Protein AF-A0A3B0V1W0-F1 (afdb_monomer_lite)

Secondary structure (DSSP, 8-state):
--HHHHHHHHHHHHHHHHS---TTSHHHHHHHHHHHTTT--HHHHHHHHHSPPP---GGGS-HHHHHHHHHHHHHHHHHS---HHHHHHHHHHHHHTT--HHHHHHHHHHHHHHHHHT--

Structure (mmCIF, N/CA/C/O backbone):
data_AF-A0A3B0V1W0-F1
#
_entry.id   AF-A0A3B0V1W0-F1
#
loop_
_atom_site.group_PDB
_atom_site.id
_atom_site.type_symbol
_atom_site.label_atom_id
_atom_site.label_alt_id
_atom_site.label_comp_id
_atom_site.label_asym_id
_atom_site.label_entity_id
_atom_site.label_seq_id
_atom_site.pdbx_PDB_ins_code
_atom_site.Cartn_x
_atom_site.Cartn_y
_atom_site.Cartn_z
_atom_site.occupancy
_atom_site.B_iso_or_equiv
_atom_site.auth_seq_id
_atom_site.auth_comp_id
_atom_site.auth_asym_id
_atom_site.auth_atom_id
_atom_site.pdbx_PDB_model_num
ATOM 1 N N . MET A 1 1 ? -18.631 2.963 4.620 1.00 57.41 1 MET A N 1
ATOM 2 C CA . MET A 1 1 ? -17.172 3.113 4.796 1.00 57.41 1 MET A CA 1
ATOM 3 C C . MET A 1 1 ? -16.524 2.910 3.441 1.00 57.41 1 MET A C 1
ATOM 5 O O . MET A 1 1 ? -16.881 1.948 2.773 1.00 57.41 1 MET A O 1
ATOM 9 N N . ASP A 1 2 ? -15.659 3.828 3.017 1.00 74.12 2 ASP A N 1
ATOM 10 C CA . ASP A 1 2 ? -14.960 3.718 1.736 1.00 74.12 2 ASP A CA 1
ATOM 11 C C . ASP A 1 2 ? -13.951 2.555 1.799 1.00 74.12 2 ASP A C 1
ATOM 13 O O . ASP A 1 2 ? -13.026 2.549 2.616 1.00 74.12 2 ASP A O 1
ATOM 17 N N . ILE A 1 3 ? -14.189 1.531 0.978 1.00 75.19 3 ILE A N 1
ATOM 18 C CA . ILE A 1 3 ? -13.401 0.292 0.942 1.00 75.19 3 ILE A CA 1
ATOM 19 C C . ILE A 1 3 ? -11.975 0.576 0.454 1.00 75.19 3 ILE A C 1
ATOM 21 O O . ILE A 1 3 ? -11.024 -0.021 0.960 1.00 75.19 3 ILE A O 1
ATOM 25 N N . VAL A 1 4 ? -11.818 1.521 -0.477 1.00 76.69 4 VAL A N 1
ATOM 26 C CA . VAL A 1 4 ? -10.522 1.907 -1.049 1.00 76.69 4 VAL A CA 1
ATOM 27 C C . VAL A 1 4 ? -9.681 2.617 0.006 1.00 76.69 4 VAL A C 1
ATOM 29 O O . VAL A 1 4 ? -8.497 2.326 0.171 1.00 76.69 4 VAL A O 1
ATOM 32 N N . LEU A 1 5 ? -10.308 3.504 0.776 1.00 81.50 5 LEU A N 1
ATOM 33 C CA . LEU A 1 5 ? -9.659 4.229 1.863 1.00 81.50 5 LEU A CA 1
ATOM 34 C C . LEU A 1 5 ? -9.187 3.300 2.990 1.00 81.50 5 LEU A C 1
ATOM 36 O O . LEU A 1 5 ? -8.045 3.407 3.437 1.00 81.50 5 LEU A O 1
ATOM 40 N N . ARG A 1 6 ? -10.039 2.361 3.429 1.00 84.75 6 ARG A N 1
ATOM 41 C CA . ARG A 1 6 ? -9.653 1.367 4.444 1.00 84.75 6 ARG A CA 1
ATOM 42 C C . ARG A 1 6 ? -8.492 0.502 3.957 1.00 84.75 6 ARG A C 1
ATOM 44 O O . ARG A 1 6 ? -7.564 0.269 4.722 1.00 84.75 6 ARG A O 1
ATOM 51 N N . GLN A 1 7 ? -8.508 0.085 2.688 1.00 82.12 7 GLN A N 1
ATOM 52 C CA . GLN A 1 7 ? -7.397 -0.656 2.086 1.00 82.12 7 GLN A CA 1
ATOM 53 C C . GLN A 1 7 ? -6.096 0.148 2.070 1.00 82.12 7 GLN A C 1
ATOM 55 O O . GLN A 1 7 ? -5.066 -0.393 2.456 1.00 82.12 7 GLN A O 1
ATOM 60 N N . ARG A 1 8 ? -6.129 1.430 1.680 1.00 84.12 8 ARG A N 1
ATOM 61 C CA . ARG A 1 8 ? -4.940 2.304 1.714 1.00 84.12 8 ARG A CA 1
ATOM 62 C C . ARG A 1 8 ? -4.326 2.373 3.108 1.00 84.12 8 ARG A C 1
ATOM 64 O O . ARG A 1 8 ? -3.122 2.193 3.254 1.00 84.12 8 ARG A O 1
ATOM 71 N N . ILE A 1 9 ? -5.159 2.605 4.122 1.00 87.00 9 ILE A N 1
ATOM 72 C CA . ILE A 1 9 ? -4.713 2.661 5.518 1.00 87.00 9 ILE A CA 1
ATOM 73 C C . ILE A 1 9 ? -4.153 1.303 5.953 1.00 87.00 9 ILE A C 1
ATOM 75 O O . ILE A 1 9 ? -3.113 1.262 6.598 1.00 87.00 9 ILE A O 1
ATOM 79 N N . ASN A 1 10 ? -4.785 0.198 5.551 1.00 88.38 10 ASN A N 1
ATOM 80 C CA . ASN A 1 10 ? -4.306 -1.142 5.876 1.00 88.38 10 ASN A CA 1
ATOM 81 C C . ASN A 1 10 ? -2.914 -1.423 5.285 1.00 88.38 10 ASN A C 1
ATOM 83 O O . ASN A 1 10 ? -2.029 -1.864 6.008 1.00 88.38 10 ASN A O 1
ATOM 87 N N . ILE A 1 11 ? -2.686 -1.110 4.002 1.00 86.75 11 ILE A N 1
ATOM 88 C CA . ILE A 1 11 ? -1.368 -1.260 3.353 1.00 86.75 11 ILE A CA 1
ATOM 89 C C . ILE A 1 11 ? -0.312 -0.426 4.085 1.00 86.75 11 ILE A C 1
ATOM 91 O O . ILE A 1 11 ? 0.788 -0.908 4.337 1.00 86.75 11 ILE A O 1
ATOM 95 N N . LEU A 1 12 ? -0.649 0.814 4.448 1.00 86.25 12 LEU A N 1
ATOM 96 C CA . LEU A 1 12 ? 0.249 1.694 5.190 1.00 86.25 12 LEU A CA 1
ATOM 97 C C . LEU A 1 12 ? 0.610 1.150 6.578 1.00 86.25 12 LEU A C 1
ATOM 99 O O . LEU A 1 12 ? 1.751 1.309 6.998 1.00 86.25 12 LEU A O 1
ATOM 103 N N . ILE A 1 13 ? -0.335 0.519 7.282 1.00 87.56 13 ILE A N 1
ATOM 104 C CA . ILE A 1 13 ? -0.067 -0.110 8.582 1.00 87.56 13 ILE A CA 1
ATOM 105 C C . ILE A 1 13 ? 0.928 -1.258 8.408 1.00 87.56 13 ILE A C 1
ATOM 107 O O . ILE A 1 13 ? 1.949 -1.265 9.085 1.00 87.56 13 ILE A O 1
ATOM 111 N N . HIS A 1 14 ? 0.700 -2.151 7.441 1.00 87.00 14 HIS A N 1
ATOM 112 C CA . HIS A 1 14 ? 1.639 -3.241 7.141 1.00 87.00 14 HIS A CA 1
ATOM 113 C C . HIS A 1 14 ? 3.027 -2.717 6.742 1.00 87.00 14 HIS A C 1
ATOM 115 O O . HIS A 1 14 ? 4.037 -3.236 7.202 1.00 87.00 14 HIS A O 1
ATOM 121 N N . LEU A 1 15 ? 3.102 -1.637 5.954 1.00 83.56 15 LEU A N 1
ATOM 122 C CA . LEU A 1 15 ? 4.373 -0.979 5.620 1.00 83.56 15 LEU A CA 1
ATOM 123 C C . LEU A 1 15 ? 5.084 -0.399 6.850 1.00 83.56 15 LEU A C 1
ATOM 125 O O . LEU A 1 15 ? 6.312 -0.464 6.931 1.00 83.56 15 LEU A O 1
ATOM 129 N N . ALA A 1 16 ? 4.328 0.167 7.791 1.00 82.12 16 ALA A N 1
ATOM 130 C CA . ALA A 1 16 ? 4.860 0.684 9.046 1.00 82.12 16 ALA A CA 1
ATOM 131 C C . ALA A 1 16 ? 5.340 -0.442 9.978 1.00 82.12 16 ALA A C 1
ATOM 133 O O . ALA A 1 16 ? 6.247 -0.220 10.767 1.00 82.12 16 ALA A O 1
ATOM 134 N N . GLU A 1 17 ? 4.774 -1.648 9.892 1.00 83.06 17 GLU A N 1
ATOM 135 C CA . GLU A 1 17 ? 5.195 -2.798 10.704 1.00 83.06 17 GLU A CA 1
ATOM 136 C C . GLU A 1 17 ? 6.520 -3.424 10.235 1.00 83.06 17 GLU A C 1
ATOM 138 O O . GLU A 1 17 ? 7.241 -3.993 11.055 1.00 83.06 17 GLU A O 1
ATOM 143 N N . ILE A 1 18 ? 6.880 -3.281 8.950 1.00 80.00 18 ILE A N 1
ATOM 144 C CA . ILE A 1 18 ? 8.147 -3.799 8.390 1.00 80.00 18 ILE A CA 1
ATOM 145 C C . ILE A 1 18 ? 9.365 -3.187 9.095 1.00 80.00 18 ILE A C 1
ATOM 147 O O . ILE A 1 18 ? 10.347 -3.876 9.362 1.00 80.00 18 ILE A O 1
ATOM 151 N N . GLU A 1 19 ? 9.301 -1.896 9.412 1.00 67.94 19 GLU A N 1
ATOM 152 C CA . GLU A 1 19 ? 10.307 -1.200 10.209 1.00 67.94 19 GLU A CA 1
ATOM 153 C C . GLU A 1 19 ? 9.662 -0.766 11.514 1.00 67.94 19 GLU A C 1
ATOM 155 O O . GLU A 1 19 ? 8.936 0.218 11.493 1.00 67.94 19 GLU A O 1
ATOM 160 N N . SER A 1 20 ? 9.938 -1.484 12.616 1.00 61.28 20 SER A N 1
ATOM 161 C CA . SER A 1 20 ? 9.568 -1.151 14.007 1.00 61.28 20 SER A CA 1
ATOM 162 C C . SER A 1 20 ? 8.851 0.200 14.124 1.00 61.28 20 SER A C 1
ATOM 164 O O . SER A 1 20 ? 9.505 1.232 14.318 1.00 61.28 20 SER A O 1
ATOM 166 N N . ALA A 1 21 ? 7.525 0.176 13.952 1.00 56.41 21 ALA A N 1
ATOM 167 C CA . ALA A 1 21 ? 6.700 1.365 13.795 1.00 56.41 21 ALA A CA 1
ATOM 168 C C . ALA A 1 21 ? 6.952 2.343 14.948 1.00 56.41 21 ALA A C 1
ATOM 170 O O . ALA A 1 21 ? 6.489 2.148 16.073 1.00 56.41 21 ALA A O 1
ATOM 171 N N . THR A 1 22 ? 7.696 3.412 14.685 1.00 56.06 22 THR A N 1
ATOM 172 C CA . THR A 1 22 ? 7.754 4.547 15.602 1.00 56.06 22 THR A CA 1
ATOM 173 C C . THR A 1 22 ? 6.663 5.526 15.196 1.00 56.06 22 THR A C 1
ATOM 175 O O . THR A 1 22 ? 6.404 5.728 14.011 1.00 56.06 22 THR A O 1
ATOM 178 N N . SER A 1 23 ? 6.034 6.188 16.168 1.00 60.12 23 SER A N 1
ATOM 179 C CA . SER A 1 23 ? 4.977 7.196 15.956 1.00 60.12 23 SER A CA 1
ATOM 180 C C . SER A 1 23 ? 5.394 8.408 15.099 1.00 60.12 23 SER A C 1
ATOM 182 O O . SER A 1 23 ? 4.589 9.323 14.916 1.00 60.12 23 SER A O 1
ATOM 184 N N . SER A 1 24 ? 6.639 8.420 14.618 1.00 62.62 24 SER A N 1
ATOM 185 C CA . SER A 1 24 ? 7.284 9.453 13.810 1.00 62.62 24 SER A CA 1
ATOM 186 C C . SER A 1 24 ? 7.699 8.948 12.421 1.00 62.62 24 SER A C 1
ATOM 188 O O . SER A 1 24 ? 8.398 9.668 11.711 1.00 62.62 24 SER A O 1
ATOM 190 N N . SER A 1 25 ? 7.331 7.721 12.031 1.00 71.12 25 SER A N 1
ATOM 191 C CA . SER A 1 25 ? 7.677 7.204 10.706 1.00 71.12 25 SER A CA 1
ATOM 192 C C . SER A 1 25 ? 6.866 7.918 9.606 1.00 71.12 25 SER A C 1
ATOM 194 O O . SER A 1 25 ? 5.712 8.307 9.845 1.00 71.12 25 SER A O 1
ATOM 196 N N . PRO A 1 26 ? 7.426 8.096 8.394 1.00 74.56 26 PRO A N 1
ATOM 197 C CA . PRO A 1 26 ? 6.705 8.679 7.260 1.00 74.56 26 PRO A CA 1
ATOM 198 C C . PRO A 1 26 ? 5.372 7.975 6.967 1.00 74.56 26 PRO A C 1
ATOM 200 O O . PRO A 1 26 ? 4.387 8.622 6.613 1.00 74.56 26 PRO A O 1
ATOM 203 N N . GLU A 1 27 ? 5.312 6.659 7.177 1.00 78.31 27 GLU A N 1
ATOM 204 C CA . GLU A 1 27 ? 4.112 5.843 7.001 1.00 78.31 27 GLU A CA 1
ATOM 205 C C . GLU A 1 27 ? 3.032 6.223 8.014 1.00 78.31 27 GLU A C 1
ATOM 207 O O . GLU A 1 27 ? 1.875 6.395 7.637 1.00 78.31 27 GLU A O 1
ATOM 212 N N . PHE A 1 28 ? 3.394 6.422 9.285 1.00 79.31 28 PHE A N 1
ATOM 213 C CA . PHE A 1 28 ? 2.437 6.797 10.326 1.00 79.31 28 PHE A CA 1
ATOM 214 C C . PHE A 1 28 ? 1.867 8.205 10.120 1.00 79.31 28 PHE A C 1
ATOM 216 O O . PHE A 1 28 ? 0.667 8.433 10.308 1.00 79.31 28 PHE A O 1
ATOM 223 N N . GLU A 1 29 ? 2.692 9.151 9.671 1.00 80.25 29 GLU A N 1
ATOM 224 C CA . GLU A 1 29 ? 2.213 10.475 9.263 1.00 80.25 29 GLU A CA 1
ATOM 225 C C . GLU A 1 29 ? 1.287 10.391 8.043 1.00 80.25 29 GLU A C 1
ATOM 227 O O . GLU A 1 29 ? 0.241 11.048 8.008 1.00 80.25 29 GLU A O 1
ATOM 232 N N . MET A 1 30 ? 1.596 9.516 7.084 1.00 81.50 30 MET A N 1
ATOM 233 C CA . MET A 1 30 ? 0.738 9.276 5.927 1.00 81.50 30 MET A CA 1
ATOM 234 C C . MET A 1 30 ? -0.605 8.642 6.323 1.00 81.50 30 MET A C 1
ATOM 236 O O . MET A 1 30 ? -1.648 9.091 5.845 1.00 81.50 30 MET A O 1
ATOM 240 N N . ILE A 1 31 ? -0.617 7.687 7.262 1.00 85.50 31 ILE A N 1
ATOM 241 C CA . ILE A 1 31 ? -1.842 7.102 7.841 1.00 85.50 31 ILE A CA 1
ATOM 242 C C . ILE A 1 31 ? -2.734 8.207 8.411 1.00 85.50 31 ILE A C 1
ATOM 244 O O . ILE A 1 31 ? -3.919 8.289 8.078 1.00 85.50 31 ILE A O 1
ATOM 248 N N . LYS A 1 32 ? -2.165 9.101 9.232 1.00 82.38 32 LYS A N 1
ATOM 249 C CA . LYS A 1 32 ? -2.908 10.235 9.806 1.00 82.38 32 LYS A CA 1
ATOM 250 C C . LYS A 1 32 ? -3.424 11.175 8.726 1.00 82.38 32 LYS A C 1
ATOM 252 O O . LYS A 1 32 ? -4.547 11.658 8.845 1.00 82.38 32 LYS A O 1
ATOM 257 N N . ARG A 1 33 ? -2.624 11.465 7.698 1.00 82.88 33 ARG A N 1
ATOM 258 C CA . ARG A 1 33 ? -2.993 12.380 6.609 1.00 82.88 33 ARG A CA 1
ATOM 259 C C . ARG A 1 33 ? -4.168 11.840 5.799 1.00 82.88 33 ARG A C 1
ATOM 261 O O . ARG A 1 33 ? -5.144 12.559 5.597 1.00 82.88 33 ARG A O 1
ATOM 268 N N . VAL A 1 34 ? -4.097 10.570 5.406 1.00 81.06 34 VAL A N 1
ATOM 269 C CA . VAL A 1 34 ? -5.151 9.867 4.659 1.00 81.06 34 VAL A CA 1
ATOM 270 C C . VAL A 1 34 ? -6.432 9.763 5.495 1.00 81.06 34 VAL A C 1
ATOM 272 O O . VAL A 1 34 ? -7.523 10.037 4.993 1.00 81.06 34 VAL A O 1
ATOM 275 N N . ALA A 1 35 ? -6.315 9.458 6.790 1.00 82.38 35 ALA A N 1
ATOM 276 C CA . ALA A 1 35 ? -7.466 9.386 7.690 1.00 82.38 35 ALA A CA 1
ATOM 277 C C . ALA A 1 35 ? -8.092 10.762 7.996 1.00 82.38 35 ALA A C 1
ATOM 279 O O . ALA A 1 35 ? -9.311 10.875 8.044 1.00 82.38 35 ALA A O 1
ATOM 280 N N . LYS A 1 36 ? -7.292 11.826 8.173 1.00 79.38 36 LYS A N 1
ATOM 281 C CA . LYS A 1 36 ? -7.796 13.193 8.431 1.00 79.38 36 LYS A CA 1
ATOM 282 C C . LYS A 1 36 ? -8.493 13.814 7.223 1.00 79.38 36 LYS A C 1
ATOM 284 O O . LYS A 1 36 ? -9.402 14.615 7.403 1.00 79.38 36 LYS A O 1
ATOM 289 N N . GLY A 1 37 ? -8.059 13.473 6.010 1.00 69.75 37 GLY A N 1
ATOM 290 C CA . GLY A 1 37 ? -8.667 13.958 4.767 1.00 69.75 37 GLY A CA 1
ATOM 291 C C . GLY A 1 37 ? -10.001 13.292 4.415 1.00 69.75 37 GLY A C 1
ATOM 292 O O . GLY A 1 37 ? -10.513 13.517 3.322 1.00 69.75 37 GLY A O 1
ATOM 293 N N . SER A 1 38 ? -10.550 12.443 5.288 1.00 74.31 38 SER A N 1
ATOM 294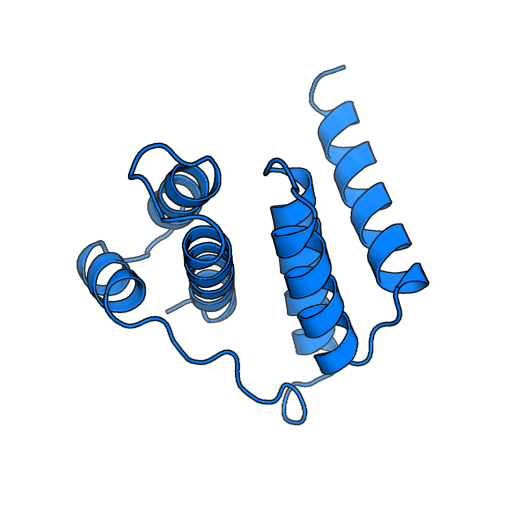 C CA . SER A 1 38 ? -11.685 11.575 4.983 1.00 74.31 38 SER A CA 1
ATOM 295 C C . SER A 1 38 ? -12.630 11.393 6.178 1.00 74.31 38 SER A C 1
ATOM 297 O O . SER A 1 38 ? -12.303 11.724 7.313 1.00 74.31 38 SER A O 1
ATOM 299 N N . ASN A 1 39 ? -13.816 10.821 5.939 1.00 74.00 39 ASN A N 1
ATOM 300 C CA . ASN A 1 39 ? -14.780 10.455 6.990 1.00 74.00 39 ASN A CA 1
ATOM 301 C C . ASN A 1 39 ? -14.374 9.166 7.743 1.00 74.00 39 ASN A C 1
ATOM 303 O O . ASN A 1 39 ? -15.228 8.348 8.092 1.00 74.00 39 ASN A O 1
ATOM 307 N N . PHE A 1 40 ? -13.074 8.936 7.949 1.00 79.19 40 PHE A N 1
ATOM 308 C CA . PHE A 1 40 ? -12.575 7.772 8.674 1.00 79.19 40 PHE A CA 1
ATOM 309 C C . PHE A 1 40 ? -12.601 8.060 10.175 1.00 79.19 40 PHE A C 1
ATOM 311 O O . PHE A 1 40 ? -11.930 8.976 10.654 1.00 79.19 40 PHE A O 1
ATOM 318 N N . SER A 1 41 ? -13.394 7.308 10.941 1.00 84.81 41 SER A N 1
ATOM 319 C CA . SER A 1 41 ? -13.506 7.576 12.373 1.00 84.81 41 SER A CA 1
ATOM 320 C C . SER A 1 41 ? -12.185 7.255 13.081 1.00 84.81 41 SER A C 1
ATOM 322 O O . SER A 1 41 ? -11.523 6.261 12.779 1.00 84.81 41 SER A O 1
ATOM 324 N N . GLN A 1 42 ? -11.797 8.068 14.069 1.00 82.44 42 GLN A N 1
ATOM 325 C CA . GLN A 1 42 ? -10.596 7.782 14.866 1.00 82.44 42 GLN A CA 1
ATOM 326 C C . GLN A 1 42 ? -10.686 6.422 15.568 1.00 82.44 42 GLN A C 1
ATOM 328 O O . GLN A 1 42 ? -9.674 5.750 15.742 1.00 82.44 42 GLN A O 1
ATOM 333 N N . LYS A 1 43 ? -11.897 6.000 15.948 1.00 84.94 43 LYS A N 1
ATOM 334 C CA . LYS A 1 43 ? -12.135 4.700 16.577 1.00 84.94 43 LYS A CA 1
ATOM 335 C C . LYS A 1 43 ? -11.798 3.552 15.625 1.00 84.94 43 LYS A C 1
ATOM 337 O O . LYS A 1 43 ? -11.117 2.620 16.044 1.00 84.94 43 LYS A O 1
ATOM 342 N N . ASP A 1 44 ? -12.226 3.650 14.367 1.00 85.19 44 ASP A N 1
ATOM 343 C CA . ASP A 1 44 ? -11.926 2.653 13.333 1.00 85.19 44 ASP A CA 1
ATOM 344 C C . ASP A 1 44 ? -10.444 2.674 12.946 1.00 85.19 44 ASP A C 1
ATOM 346 O O . ASP A 1 44 ? -9.863 1.644 12.622 1.00 85.19 44 ASP A O 1
ATOM 350 N N . LEU A 1 45 ? -9.801 3.843 13.014 1.00 86.00 45 LEU A N 1
ATOM 351 C CA . LEU A 1 45 ? -8.365 3.961 12.761 1.00 86.00 45 LEU A CA 1
ATOM 352 C C . LEU A 1 45 ? -7.559 3.252 13.841 1.00 86.00 45 LEU A C 1
ATOM 354 O O . LEU A 1 45 ? -6.666 2.469 13.539 1.00 86.00 45 LEU A O 1
ATOM 358 N N . ILE A 1 46 ? -7.897 3.503 15.104 1.00 86.00 46 ILE A N 1
ATOM 359 C CA . ILE A 1 46 ? -7.231 2.878 16.246 1.00 86.00 46 ILE A CA 1
ATOM 360 C C . ILE A 1 46 ? -7.468 1.366 16.248 1.00 86.00 46 ILE A C 1
ATOM 362 O O . ILE A 1 46 ? -6.549 0.620 16.577 1.00 86.00 46 ILE A O 1
ATOM 366 N N . SER A 1 47 ? -8.672 0.898 15.900 1.00 87.69 47 SER A N 1
ATOM 367 C CA . SER A 1 47 ? -8.936 -0.541 15.816 1.00 87.69 47 SER A CA 1
ATOM 368 C C . SER A 1 47 ? -8.133 -1.194 14.693 1.00 87.69 47 SER A C 1
ATOM 370 O O . SER A 1 47 ? -7.527 -2.235 14.934 1.00 87.69 47 SER A O 1
ATOM 372 N N . LEU A 1 48 ? -8.053 -0.559 13.520 1.00 87.38 48 LEU A N 1
ATOM 373 C CA . LEU A 1 48 ? -7.292 -1.075 12.384 1.00 87.38 48 LEU A CA 1
ATOM 374 C C . LEU A 1 48 ? -5.779 -1.060 12.638 1.00 87.38 48 LEU A C 1
ATOM 376 O O . LEU A 1 48 ? -5.109 -2.013 12.283 1.00 87.38 48 LEU A O 1
ATOM 380 N N . ILE A 1 49 ? -5.238 -0.037 13.309 1.00 85.31 49 ILE A N 1
ATOM 381 C CA . ILE A 1 49 ? -3.818 -0.007 13.712 1.00 85.31 49 ILE A CA 1
ATOM 382 C C . ILE A 1 49 ? -3.502 -1.122 14.720 1.00 85.31 49 ILE A C 1
ATOM 384 O O . ILE A 1 49 ? -2.428 -1.705 14.675 1.00 85.31 49 ILE A O 1
ATOM 388 N N . LYS A 1 50 ? -4.420 -1.417 15.651 1.00 85.69 50 LYS A N 1
ATOM 389 C CA . LYS A 1 50 ? -4.220 -2.473 16.660 1.00 85.69 50 LYS A CA 1
ATOM 390 C C . LYS A 1 50 ? -4.377 -3.883 16.098 1.00 85.69 50 LYS A C 1
ATOM 392 O O . LYS A 1 50 ? -3.839 -4.822 16.672 1.00 85.69 50 LYS A O 1
ATOM 397 N N . SER A 1 51 ? -5.188 -4.030 15.058 1.00 86.50 51 SER A N 1
ATOM 398 C CA . SER A 1 51 ? -5.511 -5.304 14.430 1.00 86.50 51 SER A CA 1
ATOM 399 C C . SER A 1 51 ? -5.701 -5.074 12.929 1.00 86.50 51 SER A C 1
ATOM 401 O O . SER A 1 51 ? -6.851 -4.993 12.479 1.00 86.50 51 SER A O 1
ATOM 403 N N . PRO A 1 52 ? -4.604 -4.931 12.161 1.00 85.62 52 PRO A N 1
ATOM 404 C CA . PRO A 1 52 ? -4.694 -4.725 10.724 1.00 85.62 52 PRO A CA 1
ATOM 405 C C . PRO A 1 52 ? -5.401 -5.901 10.056 1.00 85.62 52 PRO A C 1
ATOM 407 O O . PRO A 1 52 ? -5.271 -7.056 10.473 1.00 85.62 52 PRO A O 1
ATOM 410 N N . ASP A 1 53 ? -6.168 -5.609 9.007 1.00 85.12 53 ASP A N 1
ATOM 411 C CA . ASP A 1 53 ? -6.783 -6.664 8.214 1.00 85.12 53 ASP A CA 1
ATOM 412 C C . ASP A 1 53 ? -5.663 -7.466 7.528 1.00 85.12 53 ASP A C 1
ATOM 414 O O . ASP A 1 53 ? -4.694 -6.874 7.026 1.00 85.12 53 ASP A O 1
ATOM 418 N N . PRO A 1 54 ? -5.779 -8.800 7.443 1.00 80.81 54 PRO A N 1
ATOM 419 C CA . PRO A 1 54 ? -4.818 -9.594 6.701 1.00 80.81 54 PRO A CA 1
ATOM 420 C C . PRO A 1 54 ? -4.808 -9.154 5.238 1.00 80.81 54 PRO A C 1
ATO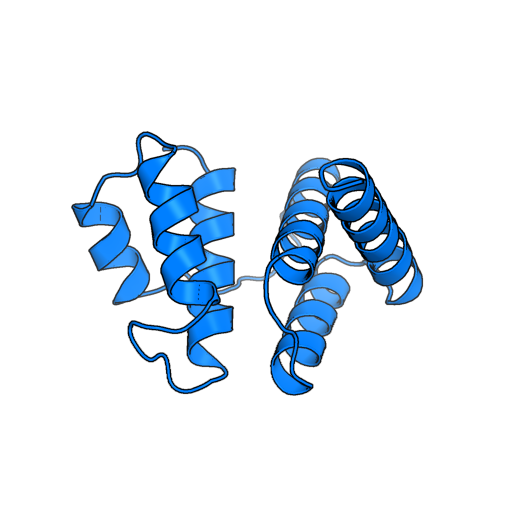M 422 O O . PRO A 1 54 ? -5.853 -8.901 4.629 1.00 80.81 54 PRO A O 1
ATOM 425 N N . ILE A 1 55 ? -3.617 -9.109 4.651 1.00 76.62 55 ILE A N 1
ATOM 426 C CA . ILE A 1 55 ? -3.474 -8.958 3.208 1.00 76.62 55 ILE A CA 1
ATOM 427 C C . ILE A 1 55 ? -3.862 -10.300 2.581 1.00 76.62 55 ILE A C 1
ATOM 429 O O . ILE A 1 55 ? -3.054 -11.214 2.460 1.00 76.62 55 ILE A O 1
ATOM 433 N N . GLY A 1 56 ? -5.156 -10.458 2.306 1.00 66.19 56 GLY A N 1
ATOM 434 C CA . GLY A 1 56 ? -5.725 -11.693 1.775 1.00 66.19 56 GLY A CA 1
ATOM 435 C C . GLY A 1 56 ? -5.330 -11.978 0.323 1.00 66.19 56 GLY A C 1
ATOM 436 O O . GLY A 1 56 ? -4.707 -11.165 -0.356 1.00 66.19 56 GLY A O 1
ATOM 437 N N . SER A 1 57 ? -5.760 -13.140 -0.178 1.00 60.06 57 SER A N 1
ATOM 438 C CA . SER A 1 57 ? -5.623 -13.497 -1.593 1.00 60.06 57 SER A CA 1
ATOM 439 C C . SER A 1 57 ? -6.431 -12.541 -2.473 1.00 60.06 57 SER A C 1
ATOM 441 O O . SER A 1 57 ? -7.655 -12.451 -2.364 1.00 60.06 57 SER A O 1
ATOM 443 N N . PHE A 1 58 ? -5.753 -11.859 -3.394 1.00 69.25 58 PHE A N 1
ATOM 444 C CA . PHE A 1 58 ? -6.382 -10.960 -4.365 1.00 69.25 58 PHE A CA 1
ATOM 445 C C . PHE A 1 58 ? -7.079 -11.696 -5.522 1.00 69.25 58 PHE A C 1
ATOM 447 O O . PHE A 1 58 ? -7.547 -11.060 -6.468 1.00 69.25 58 PHE A O 1
ATOM 454 N N . GLY A 1 59 ? -7.173 -13.031 -5.462 1.00 64.44 59 GLY A N 1
ATOM 455 C CA . GLY A 1 59 ? -7.777 -13.858 -6.509 1.00 64.44 59 GLY A CA 1
ATOM 456 C C . GLY A 1 59 ? -9.261 -13.570 -6.766 1.00 64.44 59 GLY A C 1
ATOM 457 O O . GLY A 1 59 ? -9.730 -13.793 -7.875 1.00 64.44 59 GLY A O 1
ATOM 458 N N . ALA A 1 60 ? -9.981 -13.030 -5.777 1.00 73.62 60 ALA A N 1
ATOM 459 C CA . ALA A 1 60 ? -11.400 -12.679 -5.892 1.00 73.62 60 ALA A CA 1
ATOM 460 C C . ALA A 1 60 ? -11.660 -11.220 -6.325 1.00 73.62 60 ALA A C 1
ATOM 462 O O . ALA A 1 60 ? -12.817 -10.836 -6.497 1.00 73.62 60 ALA A O 1
ATOM 463 N N . LEU A 1 61 ? -10.617 -10.393 -6.476 1.00 79.12 61 LEU A N 1
ATOM 464 C CA . LEU A 1 61 ? -10.774 -9.009 -6.928 1.00 79.12 61 LEU A CA 1
ATOM 465 C C . LEU A 1 61 ? -10.994 -8.951 -8.442 1.00 79.12 61 LEU A C 1
ATOM 467 O O . LEU A 1 61 ? -10.296 -9.620 -9.207 1.00 79.12 61 LEU A O 1
ATOM 471 N N . SER A 1 62 ? -11.911 -8.087 -8.881 1.00 85.25 62 SER A N 1
ATOM 472 C CA . SER A 1 62 ? -12.045 -7.751 -10.300 1.00 85.25 62 SER A CA 1
ATOM 473 C C . SER A 1 62 ? -10.801 -7.018 -10.809 1.00 85.25 62 SER A C 1
ATOM 475 O O . SER A 1 62 ? -10.072 -6.395 -10.035 1.00 85.25 62 SER A O 1
ATOM 477 N N . GLU A 1 63 ? -10.563 -7.029 -12.121 1.00 85.25 63 GLU A N 1
ATOM 478 C CA . GLU A 1 63 ? -9.420 -6.319 -12.718 1.00 85.25 63 GLU A CA 1
ATOM 479 C C . GLU A 1 63 ? -9.397 -4.829 -12.351 1.00 85.25 63 GLU A C 1
ATOM 481 O O . GLU A 1 63 ? -8.343 -4.278 -12.037 1.00 85.25 63 GLU A O 1
ATOM 486 N N . SER A 1 64 ? -10.561 -4.175 -12.304 1.00 86.25 64 SER A N 1
ATOM 487 C CA . SER A 1 64 ? -10.661 -2.773 -11.886 1.00 86.25 64 SER A CA 1
ATOM 488 C C . SER A 1 64 ? -10.238 -2.576 -10.429 1.00 86.25 64 SER A C 1
ATOM 490 O O . SER A 1 64 ? -9.535 -1.617 -10.119 1.00 86.25 64 SER A O 1
ATOM 492 N N . GLN A 1 65 ? -10.624 -3.490 -9.535 1.00 83.69 65 GLN A N 1
ATOM 493 C CA . GLN A 1 65 ? -10.225 -3.445 -8.128 1.00 83.69 65 GLN A CA 1
ATOM 494 C C . GLN A 1 65 ? -8.726 -3.705 -7.962 1.00 83.69 65 GLN A C 1
ATOM 496 O O . GLN A 1 65 ? -8.070 -2.986 -7.210 1.00 83.69 65 GLN A O 1
ATOM 501 N N . LYS A 1 66 ? -8.169 -4.671 -8.705 1.00 86.00 66 LYS A N 1
ATOM 502 C CA . LYS A 1 66 ? -6.724 -4.936 -8.727 1.00 86.00 66 LYS A CA 1
ATOM 503 C C . LYS A 1 66 ? -5.940 -3.714 -9.195 1.00 86.00 66 LYS A C 1
ATOM 505 O O . LYS A 1 66 ? -4.963 -3.336 -8.555 1.00 86.00 66 LYS A O 1
ATOM 510 N N . LYS A 1 67 ? -6.419 -3.042 -10.247 1.00 87.75 67 LYS A N 1
ATOM 511 C CA . LYS A 1 67 ? -5.817 -1.806 -10.754 1.00 87.75 67 LYS A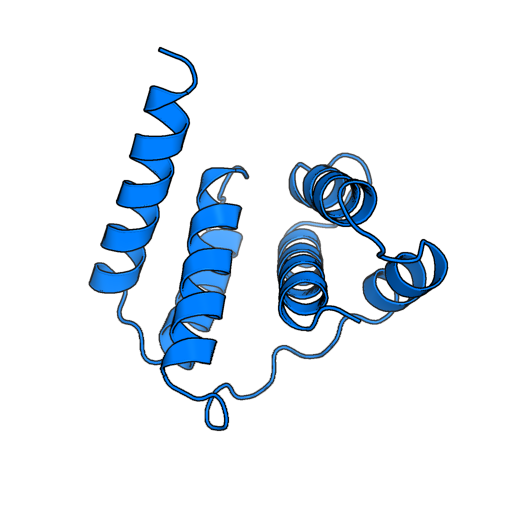 CA 1
ATOM 512 C C . LYS A 1 67 ? -5.836 -0.695 -9.708 1.00 87.75 67 LYS A C 1
ATOM 514 O O . LYS A 1 67 ? -4.805 -0.079 -9.471 1.00 87.75 67 LYS A O 1
ATOM 519 N N . ILE A 1 68 ? -6.969 -0.465 -9.044 1.00 85.56 68 ILE A N 1
ATOM 520 C CA . ILE A 1 68 ? -7.061 0.524 -7.958 1.00 85.56 68 ILE A CA 1
ATOM 521 C C . ILE A 1 68 ? -6.056 0.195 -6.845 1.00 85.56 68 ILE A C 1
ATOM 523 O O . ILE A 1 68 ? -5.354 1.085 -6.370 1.00 85.56 68 ILE A O 1
ATOM 527 N N . TYR A 1 69 ? -5.944 -1.078 -6.464 1.00 86.38 69 TYR A N 1
ATOM 528 C CA . TYR A 1 69 ? -5.003 -1.520 -5.437 1.00 86.38 69 TYR A CA 1
ATOM 529 C C . TYR A 1 69 ? -3.544 -1.275 -5.850 1.00 86.38 69 TYR A C 1
ATOM 531 O O . TYR A 1 69 ? -2.770 -0.721 -5.074 1.00 86.38 69 TYR A O 1
ATOM 539 N N . MET A 1 70 ? -3.186 -1.606 -7.092 1.00 89.88 70 MET A N 1
ATOM 540 C CA . MET A 1 70 ? -1.846 -1.382 -7.638 1.00 89.88 70 MET A CA 1
ATOM 541 C C . MET A 1 70 ? -1.485 0.108 -7.678 1.00 89.88 70 MET A C 1
ATOM 543 O O . MET A 1 70 ? -0.399 0.501 -7.259 1.00 89.88 70 MET A O 1
ATOM 547 N N . TYR A 1 71 ? -2.421 0.955 -8.116 1.00 88.25 71 TYR A N 1
ATOM 548 C CA . TYR A 1 71 ? -2.233 2.408 -8.132 1.00 88.25 71 TYR A CA 1
ATOM 549 C C . TYR A 1 71 ? -2.046 2.958 -6.719 1.00 88.25 71 TYR A C 1
ATOM 551 O O . TYR A 1 71 ? -1.197 3.818 -6.512 1.00 88.25 71 TYR A O 1
ATOM 559 N N . ASN A 1 72 ? -2.787 2.435 -5.740 1.00 85.00 72 ASN A N 1
ATOM 560 C CA . ASN A 1 72 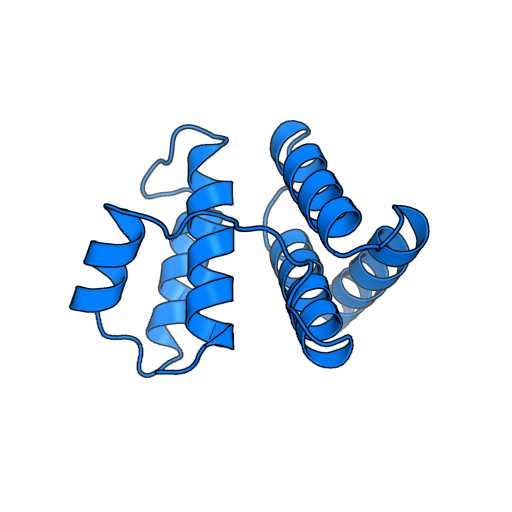? -2.604 2.808 -4.343 1.00 85.00 72 ASN A CA 1
ATOM 561 C C . ASN A 1 72 ? -1.207 2.428 -3.838 1.00 85.00 72 ASN A C 1
ATOM 563 O O . ASN A 1 72 ? -0.561 3.261 -3.215 1.00 85.00 72 ASN A O 1
ATOM 567 N N . ILE A 1 73 ? -0.711 1.220 -4.130 1.00 87.75 73 ILE A N 1
ATOM 568 C CA . ILE A 1 73 ? 0.650 0.805 -3.745 1.00 87.75 73 ILE A CA 1
ATOM 569 C C . ILE A 1 73 ? 1.691 1.757 -4.349 1.00 87.75 73 ILE A C 1
ATOM 571 O O . ILE A 1 73 ? 2.517 2.296 -3.617 1.00 87.75 73 ILE A O 1
ATOM 575 N N . CYS A 1 74 ? 1.638 2.003 -5.661 1.00 88.62 74 CYS A N 1
ATOM 576 C CA . CYS A 1 74 ? 2.601 2.868 -6.349 1.00 88.62 74 CYS A CA 1
ATOM 577 C C . CYS A 1 74 ? 2.536 4.329 -5.887 1.00 88.62 74 CYS A C 1
ATOM 579 O O . CYS A 1 74 ? 3.576 4.968 -5.739 1.00 88.62 74 CYS A O 1
ATOM 581 N N . GLU A 1 75 ? 1.337 4.858 -5.632 1.00 86.00 75 GLU A N 1
ATOM 582 C CA . GLU A 1 75 ? 1.178 6.199 -5.071 1.00 86.00 75 GLU A CA 1
ATOM 583 C C . GLU A 1 75 ? 1.831 6.278 -3.687 1.00 86.00 75 GLU A C 1
ATOM 585 O O . GLU A 1 75 ? 2.659 7.155 -3.456 1.00 86.00 75 GLU A O 1
ATOM 590 N N . LEU A 1 76 ? 1.527 5.335 -2.788 1.00 82.44 76 LEU A N 1
ATOM 591 C CA . LEU A 1 76 ? 2.117 5.290 -1.447 1.00 82.44 76 LEU A CA 1
ATOM 592 C C . LEU A 1 76 ? 3.643 5.195 -1.501 1.00 82.44 76 LEU A C 1
ATOM 594 O O . LEU A 1 76 ? 4.329 5.966 -0.836 1.00 82.44 76 LEU A O 1
ATOM 598 N N . MET A 1 77 ? 4.165 4.311 -2.350 1.00 83.62 77 MET A N 1
ATOM 599 C CA . MET A 1 77 ? 5.593 4.161 -2.622 1.00 83.62 77 MET A CA 1
ATOM 600 C C . MET A 1 77 ? 6.259 5.466 -3.062 1.00 83.62 77 MET A C 1
ATOM 602 O O . MET A 1 77 ? 7.430 5.677 -2.769 1.00 83.62 77 MET A O 1
ATOM 606 N N . SER A 1 78 ? 5.547 6.327 -3.797 1.00 84.44 78 SER A N 1
ATOM 607 C CA . SER A 1 78 ? 6.098 7.598 -4.292 1.00 84.44 78 SER A CA 1
ATOM 608 C C . SER A 1 78 ? 6.197 8.678 -3.210 1.00 84.44 78 SER A C 1
ATOM 610 O O . SER A 1 78 ? 6.881 9.681 -3.407 1.00 84.44 78 SER A O 1
ATOM 612 N N . LEU A 1 79 ? 5.515 8.476 -2.078 1.00 80.50 79 LEU A N 1
ATOM 613 C CA . LEU A 1 79 ? 5.365 9.452 -0.998 1.00 80.50 79 LEU A CA 1
ATOM 614 C C . LEU A 1 79 ? 6.173 9.107 0.258 1.00 80.50 79 LEU A C 1
ATOM 616 O O . LEU A 1 79 ? 6.357 9.978 1.108 1.00 80.50 79 LEU A O 1
ATOM 620 N N . ILE A 1 80 ? 6.641 7.864 0.387 1.00 76.69 80 ILE A N 1
ATOM 621 C CA . ILE A 1 80 ? 7.457 7.390 1.512 1.00 76.69 80 ILE A CA 1
ATOM 622 C C . ILE A 1 80 ? 8.854 7.006 1.028 1.00 76.69 80 ILE A C 1
ATOM 624 O O . ILE A 1 80 ? 9.036 6.615 -0.124 1.00 76.69 80 ILE A O 1
ATOM 628 N N . ASP A 1 81 ? 9.845 7.087 1.915 1.00 76.69 81 ASP A N 1
ATOM 629 C CA . ASP A 1 81 ? 11.169 6.565 1.596 1.00 76.69 81 ASP A CA 1
ATOM 630 C C . ASP A 1 81 ? 11.155 5.029 1.633 1.00 76.69 81 ASP A C 1
ATOM 632 O O . ASP A 1 81 ? 10.664 4.401 2.575 1.00 76.69 81 ASP A O 1
ATOM 636 N N . LEU A 1 82 ? 11.668 4.414 0.571 1.00 77.75 82 LEU A N 1
ATOM 637 C CA . LEU A 1 82 ? 11.581 2.978 0.350 1.00 77.75 82 LEU A CA 1
ATOM 638 C C . LEU A 1 82 ? 12.928 2.312 0.586 1.00 77.75 82 LEU A C 1
ATOM 640 O O . LEU A 1 82 ? 13.773 2.235 -0.320 1.00 77.75 82 LEU A O 1
ATOM 644 N N . ASN A 1 83 ? 13.074 1.732 1.774 1.00 84.12 83 ASN A N 1
ATOM 645 C CA . ASN A 1 83 ? 14.134 0.774 2.057 1.00 84.12 83 ASN A CA 1
ATOM 646 C C . ASN A 1 83 ? 13.914 -0.551 1.289 1.00 84.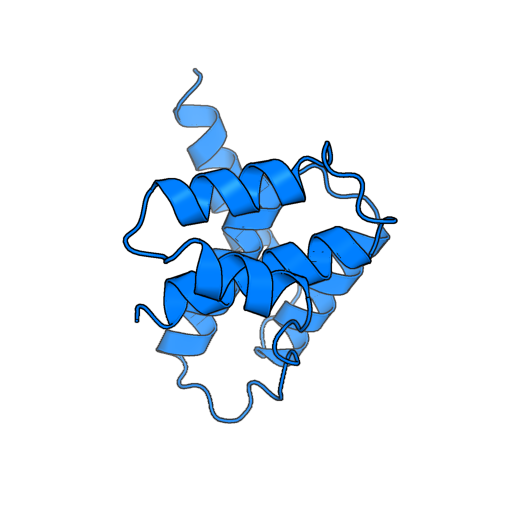12 83 ASN A C 1
ATOM 648 O O . ASN A 1 83 ? 12.880 -0.775 0.650 1.00 84.12 83 ASN A O 1
ATOM 652 N N . GLN A 1 84 ? 14.899 -1.450 1.338 1.00 85.62 84 GLN A N 1
ATOM 653 C CA . GLN A 1 84 ? 14.854 -2.710 0.590 1.00 85.62 84 GLN A CA 1
ATOM 654 C C . GLN A 1 84 ? 13.669 -3.608 0.989 1.00 85.62 84 GLN A C 1
ATOM 656 O O . GLN A 1 84 ? 13.039 -4.199 0.115 1.00 85.62 84 GLN A O 1
ATOM 661 N N . GLN A 1 85 ? 13.334 -3.690 2.279 1.00 86.00 85 GLN A N 1
ATOM 662 C CA . GLN A 1 85 ? 12.255 -4.555 2.769 1.00 86.00 85 GLN A CA 1
ATOM 663 C C . GLN A 1 85 ? 10.872 -4.050 2.335 1.00 86.00 85 GLN A C 1
ATOM 665 O O . GLN A 1 85 ? 10.051 -4.836 1.871 1.00 86.00 85 GLN A O 1
ATOM 670 N N . LYS A 1 86 ? 10.639 -2.733 2.390 1.00 84.69 86 LYS A N 1
ATOM 671 C CA . LYS A 1 86 ? 9.402 -2.098 1.909 1.00 84.69 86 LYS A CA 1
ATOM 672 C C . LYS A 1 86 ? 9.213 -2.301 0.406 1.00 84.69 86 LYS A C 1
ATOM 674 O O . LYS A 1 86 ? 8.102 -2.574 -0.041 1.00 84.69 86 LYS A O 1
ATOM 679 N N . ARG A 1 87 ? 10.295 -2.233 -0.384 1.00 86.75 87 ARG A N 1
ATOM 680 C CA . ARG A 1 87 ? 10.234 -2.538 -1.827 1.00 86.75 87 ARG A CA 1
ATOM 681 C C . ARG A 1 87 ? 9.842 -3.985 -2.088 1.00 86.75 87 ARG A C 1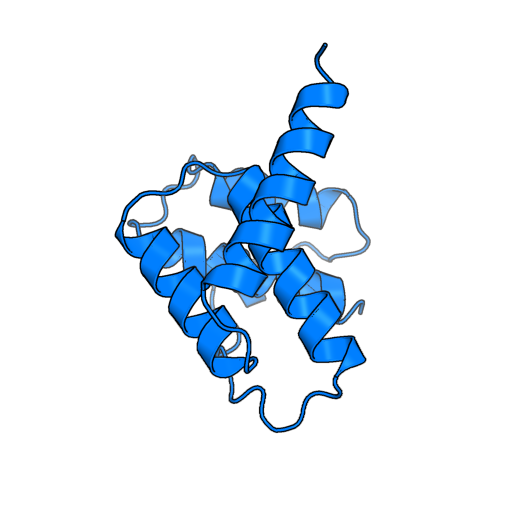
ATOM 683 O O . ARG A 1 87 ? 8.971 -4.208 -2.921 1.00 86.75 87 ARG A O 1
ATOM 690 N N . LEU A 1 88 ? 10.462 -4.933 -1.383 1.00 89.12 88 LEU A N 1
ATOM 691 C CA . LEU A 1 88 ? 10.144 -6.357 -1.518 1.00 89.12 88 LEU A CA 1
ATOM 692 C C . LEU A 1 88 ? 8.675 -6.623 -1.190 1.00 89.12 88 LEU A C 1
ATOM 694 O O . LEU A 1 88 ? 7.979 -7.241 -1.986 1.00 89.12 88 LEU A O 1
ATOM 698 N N . PHE A 1 89 ? 8.173 -6.056 -0.096 1.00 88.50 89 PHE A N 1
ATOM 699 C CA . PHE A 1 89 ? 6.764 -6.164 0.263 1.00 88.50 89 PHE A CA 1
ATOM 700 C C . PHE A 1 89 ? 5.835 -5.629 -0.838 1.00 88.50 89 PHE A C 1
ATOM 702 O O . PHE A 1 89 ? 4.919 -6.322 -1.273 1.00 88.50 89 PHE A O 1
ATOM 709 N N . CYS A 1 90 ? 6.085 -4.424 -1.359 1.00 88.38 90 CYS A N 1
ATOM 710 C CA . CYS A 1 90 ? 5.266 -3.881 -2.444 1.00 88.38 90 CYS A CA 1
ATOM 711 C C . CYS A 1 90 ? 5.334 -4.735 -3.724 1.00 88.38 90 CYS A C 1
ATOM 713 O O . CYS A 1 90 ? 4.331 -4.851 -4.428 1.00 88.38 90 CYS A O 1
ATOM 715 N N . GLN A 1 91 ? 6.488 -5.342 -4.020 1.00 89.00 91 GLN A N 1
ATOM 716 C CA . GLN A 1 91 ? 6.656 -6.267 -5.147 1.00 89.00 91 GLN A CA 1
ATOM 717 C C . GLN A 1 91 ? 5.867 -7.565 -4.945 1.00 89.00 91 GLN A C 1
ATOM 719 O O . GLN A 1 91 ? 5.228 -8.036 -5.882 1.00 89.00 91 GLN A O 1
ATOM 724 N N . GLU A 1 92 ? 5.852 -8.117 -3.732 1.00 89.19 92 GLU A N 1
ATOM 725 C CA . GLU A 1 92 ? 5.037 -9.287 -3.389 1.00 89.19 92 GLU A CA 1
ATOM 726 C C . GLU A 1 92 ? 3.540 -8.987 -3.528 1.00 89.19 92 GLU A C 1
ATOM 728 O O . GLU A 1 92 ? 2.791 -9.792 -4.087 1.00 89.19 92 GLU A O 1
ATOM 733 N N . LEU A 1 93 ? 3.093 -7.802 -3.097 1.00 88.38 93 LEU A N 1
ATOM 734 C CA . LEU A 1 93 ? 1.712 -7.365 -3.306 1.00 88.38 93 LEU A CA 1
ATOM 735 C C . LEU A 1 93 ? 1.363 -7.258 -4.793 1.00 88.38 93 LEU A C 1
ATOM 737 O O . LEU A 1 93 ? 0.313 -7.749 -5.208 1.00 88.38 93 LEU A O 1
ATOM 741 N N . ALA A 1 94 ? 2.238 -6.647 -5.594 1.00 88.62 94 ALA A N 1
ATOM 742 C CA . ALA A 1 94 ? 2.050 -6.520 -7.037 1.00 88.62 94 ALA A CA 1
ATOM 743 C C . ALA A 1 94 ? 1.965 -7.895 -7.714 1.00 88.62 94 ALA A C 1
ATOM 745 O O . ALA A 1 94 ? 1.036 -8.150 -8.483 1.00 88.62 94 ALA A O 1
ATOM 746 N N . TYR A 1 95 ? 2.864 -8.810 -7.346 1.00 88.81 95 TYR A N 1
ATOM 747 C CA . TYR A 1 95 ? 2.857 -10.184 -7.836 1.00 88.81 95 TYR A CA 1
ATOM 748 C C . TYR A 1 95 ? 1.540 -10.898 -7.500 1.00 88.81 95 TYR A C 1
ATOM 750 O O . TYR A 1 95 ? 0.910 -11.495 -8.375 1.00 88.81 95 TYR A O 1
ATOM 758 N N . ASN A 1 96 ? 1.055 -10.761 -6.263 1.00 87.19 96 ASN A N 1
ATOM 759 C CA . ASN A 1 96 ? -0.217 -11.351 -5.840 1.00 87.19 96 ASN A CA 1
ATOM 760 C C . ASN A 1 96 ? -1.433 -10.728 -6.560 1.00 87.19 96 ASN A C 1
ATOM 762 O O . ASN A 1 96 ? -2.471 -11.377 -6.698 1.00 87.19 96 ASN A O 1
ATOM 766 N N . LEU A 1 97 ? -1.314 -9.491 -7.050 1.00 87.19 97 LEU A N 1
ATOM 767 C CA . LEU A 1 97 ? -2.303 -8.823 -7.905 1.00 87.19 97 LEU A CA 1
ATOM 768 C C . LEU A 1 97 ? -2.173 -9.200 -9.392 1.00 87.19 97 LEU A C 1
ATOM 770 O O . LEU A 1 97 ? -2.964 -8.718 -10.203 1.00 87.19 97 LEU A O 1
ATOM 774 N N . SER A 1 98 ? -1.234 -10.085 -9.741 1.00 88.94 98 SER A N 1
ATOM 775 C CA . SER A 1 98 ? -0.904 -10.485 -11.115 1.00 88.94 98 SER A CA 1
ATOM 776 C C . SER A 1 98 ? -0.233 -9.385 -11.951 1.00 88.94 98 SER A C 1
ATOM 778 O O . SER A 1 98 ? -0.316 -9.412 -13.177 1.00 88.94 98 SER A O 1
ATOM 780 N N . TYR A 1 99 ? 0.449 -8.437 -11.303 1.00 89.12 99 TYR A N 1
ATOM 781 C CA . TYR A 1 99 ? 1.317 -7.460 -11.961 1.00 89.12 99 TYR A CA 1
ATOM 782 C C . TYR A 1 99 ? 2.773 -7.914 -11.889 1.00 89.12 99 TYR A C 1
ATOM 784 O O . TYR A 1 99 ? 3.250 -8.358 -10.844 1.00 89.12 99 TYR A O 1
ATOM 792 N N . ASP A 1 100 ? 3.497 -7.768 -12.997 1.00 89.50 100 ASP A N 1
ATOM 793 C CA . ASP A 1 100 ? 4.946 -7.943 -12.999 1.00 89.50 100 ASP A CA 1
ATOM 794 C C . ASP A 1 100 ? 5.680 -6.663 -12.559 1.00 89.50 100 ASP A C 1
ATOM 796 O O . ASP A 1 100 ? 5.112 -5.569 -12.460 1.00 89.50 100 ASP A O 1
ATOM 800 N N . ILE A 1 101 ? 6.982 -6.809 -12.309 1.00 87.56 101 ILE A N 1
ATOM 801 C CA . ILE A 1 101 ? 7.847 -5.719 -11.853 1.00 87.56 101 ILE A CA 1
ATOM 802 C C . ILE A 1 101 ? 7.940 -4.563 -12.861 1.00 87.56 101 ILE A C 1
ATOM 804 O O . ILE A 1 101 ? 8.072 -3.413 -12.450 1.00 87.56 101 ILE A O 1
ATOM 808 N N . ASN A 1 102 ? 7.843 -4.827 -14.168 1.00 90.62 102 ASN A N 1
ATOM 809 C CA . ASN A 1 102 ? 7.929 -3.786 -15.191 1.00 90.62 102 ASN A CA 1
ATOM 810 C C . ASN A 1 102 ? 6.667 -2.924 -15.181 1.00 90.62 102 ASN A C 1
ATOM 812 O O . ASN A 1 102 ? 6.761 -1.697 -15.202 1.00 90.62 102 ASN A O 1
ATOM 816 N N . GLN A 1 103 ? 5.496 -3.557 -15.090 1.00 90.12 103 GLN A N 1
ATOM 817 C CA . GLN A 1 103 ? 4.216 -2.863 -14.968 1.00 90.12 103 GLN A CA 1
ATOM 818 C C . GLN A 1 103 ? 4.169 -2.017 -13.693 1.00 90.12 103 GLN A C 1
ATOM 820 O O . GLN A 1 103 ? 3.789 -0.848 -13.737 1.00 90.12 103 GLN A O 1
ATOM 825 N N . MET A 1 104 ? 4.618 -2.580 -12.570 1.00 89.88 104 MET A N 1
ATOM 826 C CA . MET A 1 104 ? 4.725 -1.858 -11.305 1.00 89.88 104 MET A CA 1
ATOM 827 C C . MET A 1 104 ? 5.669 -0.653 -11.403 1.00 89.88 104 MET A C 1
ATOM 829 O O . MET A 1 104 ? 5.293 0.448 -10.999 1.00 89.88 104 MET A O 1
ATOM 833 N N . ASN A 1 105 ? 6.870 -0.837 -11.958 1.00 88.56 105 ASN A N 1
ATOM 834 C CA . ASN A 1 105 ? 7.850 0.238 -12.113 1.00 88.56 105 ASN A CA 1
ATOM 835 C C . ASN A 1 105 ? 7.328 1.354 -13.023 1.00 88.56 105 ASN A C 1
ATOM 837 O O . ASN A 1 105 ? 7.505 2.526 -12.711 1.00 88.56 105 ASN A O 1
ATOM 841 N N . MET A 1 106 ? 6.642 1.008 -14.114 1.00 90.44 106 MET A N 1
ATOM 842 C CA . MET A 1 106 ? 6.049 1.987 -15.024 1.00 90.44 106 MET A CA 1
ATOM 843 C C . MET A 1 106 ? 5.014 2.872 -14.313 1.00 90.44 106 MET A C 1
ATOM 845 O O . MET A 1 106 ? 5.065 4.094 -14.437 1.00 90.44 106 MET A O 1
ATOM 849 N N . ILE A 1 107 ? 4.109 2.269 -13.533 1.00 90.44 107 ILE A N 1
ATOM 850 C CA . ILE A 1 107 ? 3.100 3.010 -12.760 1.00 90.44 107 ILE A CA 1
ATOM 851 C C . ILE A 1 107 ? 3.778 3.853 -11.669 1.00 90.44 107 ILE A C 1
ATOM 853 O O . ILE A 1 107 ? 3.414 5.005 -11.449 1.00 90.44 107 ILE A O 1
ATOM 857 N N . PHE A 1 108 ? 4.784 3.303 -10.988 1.00 87.94 108 PHE A N 1
ATOM 858 C CA . PHE A 1 108 ? 5.533 4.026 -9.963 1.00 87.94 108 PHE A CA 1
ATOM 859 C C . PHE A 1 108 ? 6.234 5.274 -10.519 1.00 87.94 108 PHE A C 1
ATOM 861 O O . PHE A 1 108 ? 6.108 6.355 -9.941 1.00 87.94 108 PHE A O 1
ATOM 868 N N . GLU A 1 109 ? 6.909 5.162 -11.664 1.00 87.56 109 GLU A N 1
ATOM 869 C CA . GLU A 1 109 ? 7.547 6.304 -12.325 1.00 87.56 109 GLU A CA 1
ATOM 870 C C . GLU A 1 109 ? 6.517 7.341 -12.810 1.00 87.56 109 GLU A C 1
ATOM 872 O O . GLU A 1 109 ? 6.762 8.543 -12.709 1.00 87.56 109 GLU A O 1
ATOM 877 N N . GLU A 1 110 ? 5.325 6.920 -13.253 1.00 88.38 110 GLU A N 1
ATOM 878 C CA . GLU A 1 110 ? 4.213 7.836 -13.561 1.00 88.38 110 GLU A CA 1
ATOM 879 C C . GLU A 1 110 ? 3.837 8.696 -12.340 1.00 88.38 110 GLU A C 1
ATOM 881 O O . GLU A 1 110 ? 3.718 9.921 -12.452 1.00 88.38 110 GLU A O 1
ATOM 886 N N . PHE A 1 111 ? 3.697 8.083 -11.160 1.00 86.25 111 PHE A N 1
ATOM 887 C CA . PHE A 1 111 ? 3.419 8.811 -9.918 1.00 86.25 111 PHE A CA 1
ATOM 888 C C . PHE A 1 111 ? 4.577 9.714 -9.499 1.00 86.25 111 PHE A C 1
ATOM 890 O O . PHE A 1 111 ? 4.352 10.868 -9.135 1.00 86.25 111 PHE A O 1
ATOM 897 N N . ARG A 1 112 ? 5.819 9.234 -9.601 1.00 81.62 112 ARG A N 1
ATOM 898 C CA . ARG A 1 112 ? 7.009 10.014 -9.248 1.00 81.62 112 ARG A CA 1
ATOM 899 C C . ARG A 1 112 ? 7.134 11.281 -10.096 1.00 81.62 112 ARG A C 1
ATOM 901 O O . ARG A 1 112 ? 7.357 12.361 -9.551 1.00 81.62 112 ARG A O 1
ATOM 908 N N . ASN A 1 113 ? 6.919 11.162 -11.404 1.00 81.75 113 ASN A N 1
ATOM 909 C CA . ASN A 1 113 ? 6.945 12.292 -12.331 1.00 81.75 113 ASN A CA 1
ATOM 910 C C . ASN A 1 113 ? 5.816 13.293 -12.047 1.00 81.75 113 ASN A C 1
ATOM 912 O O . ASN A 1 113 ? 6.039 14.502 -12.079 1.00 81.75 113 ASN A O 1
ATOM 916 N N . ARG A 1 114 ? 4.611 12.817 -11.698 1.00 76.25 114 ARG A N 1
ATOM 917 C CA . ARG A 1 114 ? 3.502 13.694 -11.279 1.00 76.25 114 ARG A CA 1
ATOM 918 C C . ARG A 1 114 ? 3.811 14.463 -9.999 1.00 76.25 114 ARG A C 1
ATOM 920 O O . ARG A 1 114 ? 3.513 15.651 -9.932 1.00 76.25 114 ARG A O 1
ATOM 927 N N . SER A 1 115 ? 4.417 13.809 -9.013 1.00 62.53 115 SER A N 1
ATOM 928 C CA . SER A 1 115 ? 4.812 14.452 -7.759 1.00 62.53 115 SER A CA 1
ATOM 929 C C . SER A 1 115 ? 5.909 15.500 -7.976 1.00 62.53 115 SER A C 1
ATOM 931 O O . SER A 1 115 ? 5.864 16.552 -7.348 1.00 62.53 115 SER A O 1
ATOM 933 N N . GLN A 1 116 ? 6.849 15.276 -8.902 1.00 58.34 116 GLN A N 1
ATOM 934 C CA . GLN A 1 116 ? 7.883 16.265 -9.248 1.00 58.34 116 GLN A CA 1
ATOM 935 C C . GLN A 1 116 ? 7.322 17.502 -9.967 1.00 58.34 116 GLN A C 1
ATOM 937 O O . GLN A 1 116 ? 7.795 18.608 -9.730 1.00 58.34 116 GLN A O 1
ATOM 942 N N . LEU A 1 117 ? 6.277 17.344 -10.785 1.00 52.25 117 LEU A N 1
ATOM 943 C CA . LEU A 1 117 ? 5.623 18.455 -11.491 1.00 52.25 117 LEU A CA 1
ATOM 944 C C . LEU A 1 117 ? 4.786 19.374 -10.580 1.00 52.25 117 LEU A C 1
ATOM 946 O O . LEU A 1 117 ? 4.421 20.464 -11.005 1.00 52.25 117 LEU A O 1
ATOM 950 N N . GLN A 1 118 ? 4.470 18.964 -9.348 1.00 45.16 118 GLN A N 1
ATOM 951 C CA . GLN A 1 118 ? 3.738 19.802 -8.383 1.00 45.16 118 GLN A CA 1
ATOM 952 C C . GLN A 1 118 ? 4.650 20.674 -7.504 1.00 45.16 118 GLN A C 1
ATOM 954 O O . GLN A 1 118 ? 4.148 21.521 -6.768 1.00 45.16 118 GLN A O 1
ATOM 959 N N . PHE A 1 119 ? 5.972 20.490 -7.587 1.00 39.66 119 PHE A N 1
ATOM 960 C CA . PHE A 1 119 ? 6.972 21.248 -6.822 1.00 39.66 119 PHE A CA 1
ATOM 961 C C . PHE A 1 119 ? 8.054 21.896 -7.711 1.00 39.66 119 PHE A C 1
ATOM 963 O O . PHE A 1 119 ? 9.105 22.278 -7.196 1.00 39.66 119 PHE A O 1
ATOM 970 N N . GLY A 1 120 ? 7.810 21.995 -9.024 1.00 36.66 120 GLY A N 1
ATOM 971 C CA . GLY A 1 120 ? 8.666 22.688 -9.997 1.00 36.66 120 GLY A CA 1
ATOM 972 C C . GLY A 1 120 ? 8.188 24.099 -10.304 1.00 36.66 120 GLY A C 1
ATOM 973 O O . GLY A 1 120 ? 6.954 24.292 -10.371 1.00 36.66 120 GLY A O 1
#

Sequence (120 aa):
MDIVLRQRINILIHLAEIESATSSSPEFEMIKRVAKGSNFSQKDLISLIKSPDPIGSFGALSESQKKIYMYNICELMSLIDLNQQKRLFCQELAYNLSYDINQMNMIFEEFRNRSQLQFG

Organism: NCBI:txid652676

pLDDT: mean 80.3, std 10.82, range [36.66, 90.62]

Radius of gyration: 14.07 Å; chains: 1; bounding box: 32×36×32 Å

Foldseek 3Di:
DPPLLLLLLLLLLVLCVLPVNDCPALSNVVSVVSCVVDPNDPVNSVVCSVPPDDPDQCPPPDLVRLVSSLLSLLLVPLRHDDDPSSVVVSQVSCVSSVHHPVNSVVSNVVNNVVVVVVVD